Protein AF-F5BPS0-F1 (afdb_monomer)

Structure (mmCIF, N/CA/C/O backbone):
data_AF-F5BPS0-F1
#
_entry.id   AF-F5BPS0-F1
#
loop_
_atom_site.group_PDB
_atom_site.id
_atom_site.type_symbol
_atom_site.label_atom_id
_atom_site.label_alt_id
_atom_site.label_comp_id
_atom_site.label_asym_id
_atom_site.label_entity_id
_atom_site.label_seq_id
_atom_site.pdbx_PDB_ins_code
_atom_site.Cartn_x
_atom_site.Cartn_y
_atom_site.Cartn_z
_atom_site.occupancy
_atom_site.B_iso_or_equiv
_atom_site.auth_seq_id
_atom_site.auth_comp_id
_atom_site.auth_asym_id
_atom_site.auth_atom_id
_atom_site.pdbx_PDB_model_num
ATOM 1 N N . MET A 1 1 ? -8.041 -7.659 10.355 1.00 58.53 1 MET A N 1
ATOM 2 C CA . MET A 1 1 ? -9.150 -7.416 11.310 1.00 58.53 1 MET A CA 1
ATOM 3 C C . MET A 1 1 ? -8.675 -7.319 12.757 1.00 58.53 1 MET A C 1
ATOM 5 O O . MET A 1 1 ? -9.007 -6.327 13.387 1.00 58.53 1 MET A O 1
ATOM 9 N N . LEU A 1 2 ? -7.856 -8.256 13.259 1.00 63.50 2 LEU A N 1
ATOM 10 C CA . LEU A 1 2 ? -7.343 -8.232 14.643 1.00 63.50 2 LEU A CA 1
ATOM 11 C C . LEU A 1 2 ? -6.679 -6.900 15.052 1.00 63.50 2 LEU A C 1
ATOM 13 O O . LEU A 1 2 ? -7.036 -6.356 16.086 1.00 63.50 2 LEU A O 1
ATOM 17 N N . LEU A 1 3 ? -5.816 -6.319 14.209 1.00 65.81 3 LEU A N 1
ATOM 18 C CA . LEU A 1 3 ? -5.137 -5.044 14.509 1.00 65.81 3 LEU A CA 1
ATOM 19 C C . LEU A 1 3 ? -6.075 -3.823 14.580 1.00 65.81 3 LEU A C 1
ATOM 21 O O . LEU A 1 3 ? -5.867 -2.927 15.386 1.00 65.81 3 LEU A O 1
ATOM 25 N N . GLY A 1 4 ? -7.122 -3.774 13.749 1.00 61.50 4 GLY A N 1
ATOM 26 C CA . GLY A 1 4 ? -8.086 -2.664 13.772 1.00 61.50 4 GLY A CA 1
ATOM 27 C C . GLY A 1 4 ? -9.003 -2.723 14.993 1.00 61.50 4 GLY A C 1
ATOM 28 O O . GLY A 1 4 ? -9.387 -1.694 15.541 1.00 61.50 4 GLY A O 1
ATOM 29 N N . LEU A 1 5 ? -9.312 -3.936 15.456 1.00 63.47 5 LEU A N 1
ATOM 30 C CA . LEU A 1 5 ? -10.123 -4.159 16.648 1.00 63.47 5 LEU A CA 1
ATOM 31 C C . LEU A 1 5 ? -9.339 -3.816 17.921 1.00 63.47 5 LEU A C 1
ATOM 33 O O . LEU A 1 5 ? -9.867 -3.115 18.778 1.00 63.47 5 LEU A O 1
ATOM 37 N N . THR A 1 6 ? -8.068 -4.221 18.019 1.00 67.44 6 THR A N 1
ATOM 38 C CA . THR A 1 6 ? -7.226 -3.902 19.184 1.00 67.44 6 THR A CA 1
ATOM 39 C C . THR A 1 6 ? -6.981 -2.400 19.323 1.00 67.44 6 THR A C 1
ATOM 41 O O . THR A 1 6 ? -7.158 -1.856 20.410 1.00 67.44 6 THR A O 1
ATOM 44 N N . ILE A 1 7 ? -6.672 -1.699 18.227 1.00 66.62 7 ILE A N 1
ATOM 45 C CA . ILE A 1 7 ? -6.490 -0.237 18.237 1.00 66.62 7 ILE A CA 1
ATOM 46 C C . ILE A 1 7 ? -7.819 0.484 18.536 1.00 66.62 7 ILE A C 1
ATOM 48 O O . ILE A 1 7 ? -7.853 1.442 19.307 1.00 66.62 7 ILE A O 1
ATOM 52 N N . GLY A 1 8 ? -8.935 -0.005 17.988 1.00 62.97 8 GLY A N 1
ATOM 53 C CA . GLY A 1 8 ? -10.264 0.564 18.225 1.00 62.97 8 GLY A CA 1
ATOM 54 C C . GLY A 1 8 ? -10.750 0.449 19.670 1.00 62.97 8 GLY A C 1
ATOM 55 O O . GLY A 1 8 ? -11.427 1.355 20.159 1.00 62.97 8 GLY A O 1
ATOM 56 N N . VAL A 1 9 ? -10.398 -0.642 20.353 1.00 68.31 9 VAL A N 1
ATOM 57 C CA . VAL A 1 9 ? -10.709 -0.849 21.775 1.00 68.31 9 VAL A CA 1
ATOM 58 C C . VAL A 1 9 ? -9.909 0.114 22.654 1.00 68.31 9 VAL A C 1
ATOM 60 O O . VAL A 1 9 ? -10.488 0.709 23.558 1.00 68.31 9 VAL A O 1
ATOM 63 N N . ILE A 1 10 ? -8.632 0.358 22.339 1.00 68.81 10 ILE A N 1
ATOM 64 C CA . ILE A 1 10 ? -7.774 1.301 23.084 1.00 68.81 10 ILE A CA 1
ATOM 65 C C . ILE A 1 10 ? -8.304 2.744 22.993 1.00 68.81 10 ILE A C 1
ATOM 67 O O . ILE A 1 10 ? -8.234 3.493 23.961 1.00 68.81 10 ILE A O 1
ATOM 71 N N . ILE A 1 11 ? -8.881 3.129 21.850 1.00 74.12 11 ILE A N 1
ATOM 72 C CA . ILE A 1 11 ? -9.413 4.483 21.597 1.00 74.12 11 ILE A CA 1
ATOM 73 C C . ILE A 1 11 ? -10.862 4.649 22.119 1.00 74.12 11 ILE A C 1
ATOM 75 O O . ILE A 1 11 ? -11.425 5.743 22.087 1.00 74.12 11 ILE A O 1
ATOM 79 N N . GLY A 1 12 ? -11.511 3.577 22.595 1.00 69.88 12 GLY A N 1
ATOM 80 C CA . GLY A 1 12 ? -12.912 3.613 23.047 1.00 69.88 12 GLY A CA 1
ATOM 81 C C . GLY A 1 12 ? -13.938 3.771 21.911 1.00 69.88 12 GLY A C 1
ATOM 82 O O 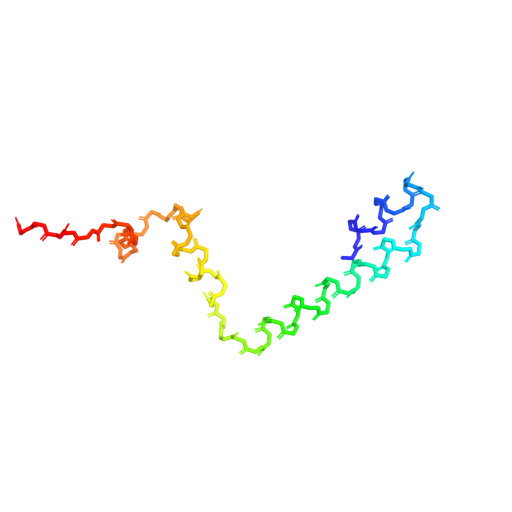. GLY A 1 12 ? -15.124 3.993 22.152 1.00 69.88 12 GLY A O 1
ATOM 83 N N . LYS A 1 13 ? -13.503 3.636 20.651 1.00 70.69 13 LYS A N 1
ATOM 84 C CA . LYS A 1 13 ? -14.334 3.693 19.433 1.00 70.69 13 LYS A CA 1
ATOM 85 C C . LYS A 1 13 ? -14.199 2.395 18.632 1.00 70.69 13 LYS A C 1
ATOM 87 O O . LYS A 1 13 ? -13.994 2.410 17.416 1.00 70.69 13 LYS A O 1
ATOM 92 N N . ALA A 1 14 ? -14.340 1.262 19.322 1.00 70.12 14 ALA A N 1
ATOM 93 C CA . ALA A 1 14 ? -14.159 -0.074 18.753 1.00 70.12 14 ALA A CA 1
ATOM 94 C C . ALA A 1 14 ? -15.045 -0.318 17.522 1.00 70.12 14 ALA A C 1
ATOM 96 O O . ALA A 1 14 ? -14.566 -0.844 16.522 1.00 70.12 14 ALA A O 1
ATOM 97 N N . LEU A 1 15 ? -16.300 0.145 17.550 1.00 73.31 15 LEU A N 1
ATOM 98 C CA . LEU A 1 15 ? -17.234 0.015 16.426 1.00 73.31 15 LEU A CA 1
ATOM 99 C C . LEU A 1 15 ? -16.763 0.744 15.158 1.00 73.31 15 LEU A C 1
ATOM 101 O O . LEU A 1 15 ? -16.834 0.183 14.068 1.00 73.31 15 LEU A O 1
ATOM 105 N N . ILE A 1 16 ? -16.251 1.971 15.291 1.00 77.06 16 ILE A N 1
ATOM 106 C CA . ILE A 1 16 ? -15.816 2.788 14.146 1.00 77.06 16 ILE A CA 1
ATOM 107 C C . ILE A 1 16 ? -14.542 2.204 13.536 1.00 77.06 16 ILE A C 1
ATOM 109 O O . ILE A 1 16 ? -14.435 2.076 12.320 1.00 77.06 16 ILE A O 1
ATOM 113 N N . CYS A 1 17 ? -13.592 1.797 14.377 1.00 73.50 17 CYS A N 1
ATOM 114 C CA . CYS A 1 17 ? -12.363 1.152 13.923 1.00 73.50 17 CYS A CA 1
ATOM 115 C C . CYS A 1 17 ? -12.626 -0.229 13.303 1.00 73.50 17 CYS A C 1
ATOM 117 O O . CYS A 1 17 ? -11.987 -0.592 12.315 1.00 73.50 17 CYS A O 1
ATOM 119 N N . PHE A 1 18 ? -13.596 -0.983 13.829 1.00 78.19 18 PHE A N 1
ATOM 120 C CA . PHE A 1 18 ? -14.013 -2.255 13.247 1.00 78.19 18 PHE A CA 1
ATOM 121 C C . PHE A 1 18 ? -14.649 -2.058 11.871 1.00 78.19 18 PHE A C 1
ATOM 123 O O . PHE A 1 18 ? -14.202 -2.678 10.908 1.00 78.19 18 PHE A O 1
ATOM 130 N N . LEU A 1 19 ? -15.625 -1.151 11.752 1.00 79.88 19 LEU A N 1
ATOM 131 C CA . LEU A 1 19 ? -16.256 -0.814 10.472 1.00 79.88 19 LEU A CA 1
ATOM 132 C C . LEU A 1 19 ? -15.236 -0.280 9.465 1.00 79.88 19 LEU A C 1
ATOM 134 O O . LEU A 1 19 ? -15.233 -0.723 8.320 1.00 79.88 19 LEU A O 1
ATOM 138 N N . GLY A 1 20 ? -14.330 0.600 9.895 1.00 83.69 20 GLY A N 1
ATOM 139 C CA . GLY A 1 20 ? -13.242 1.113 9.062 1.00 83.69 20 GLY A CA 1
ATOM 140 C C . GLY A 1 20 ? -12.310 0.000 8.581 1.00 83.69 20 GLY A C 1
ATOM 141 O O . GLY A 1 20 ? -12.047 -0.119 7.387 1.00 83.69 20 GLY A O 1
ATOM 142 N N . GLY A 1 21 ? -11.871 -0.881 9.482 1.00 79.25 21 GLY A N 1
ATOM 143 C CA . GLY A 1 21 ? -11.049 -2.039 9.135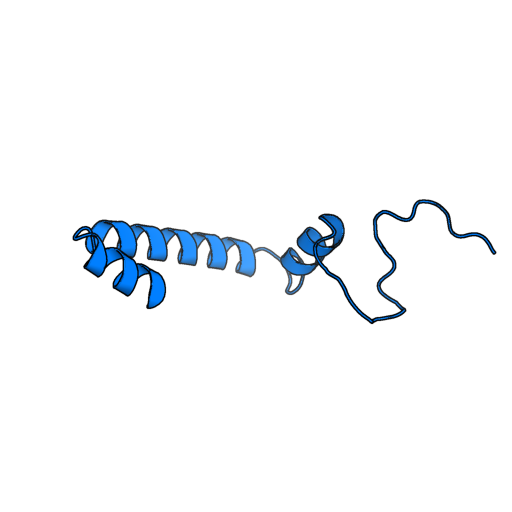 1.00 79.25 21 GLY A CA 1
ATOM 144 C C . GLY A 1 21 ? -11.751 -3.012 8.183 1.00 79.25 21 GLY A C 1
ATOM 145 O O . GLY A 1 21 ? -11.111 -3.574 7.291 1.00 79.25 21 GLY A O 1
ATOM 146 N N . LEU A 1 22 ? -13.063 -3.189 8.333 1.00 82.06 22 LEU A N 1
ATOM 147 C CA . LEU A 1 22 ? -13.886 -4.043 7.479 1.00 82.06 22 LEU A CA 1
ATOM 148 C C . LEU A 1 22 ? -14.069 -3.423 6.085 1.00 82.06 22 LEU A C 1
ATOM 150 O O . LEU A 1 22 ? -13.917 -4.123 5.084 1.00 82.06 22 LEU A O 1
ATOM 154 N N . LEU A 1 23 ? -14.284 -2.107 6.012 1.00 84.31 23 LEU A N 1
ATOM 155 C CA . LEU A 1 23 ? -14.310 -1.338 4.766 1.00 84.31 23 LEU A CA 1
ATOM 156 C C . LEU A 1 23 ? -12.980 -1.432 4.019 1.00 84.31 23 LEU A C 1
ATOM 158 O O . LEU A 1 23 ? -12.970 -1.793 2.845 1.00 84.31 23 LEU A O 1
ATOM 162 N N . VAL A 1 24 ? -11.862 -1.177 4.703 1.00 82.62 24 VAL A N 1
ATOM 163 C CA . VAL A 1 24 ? -10.515 -1.255 4.1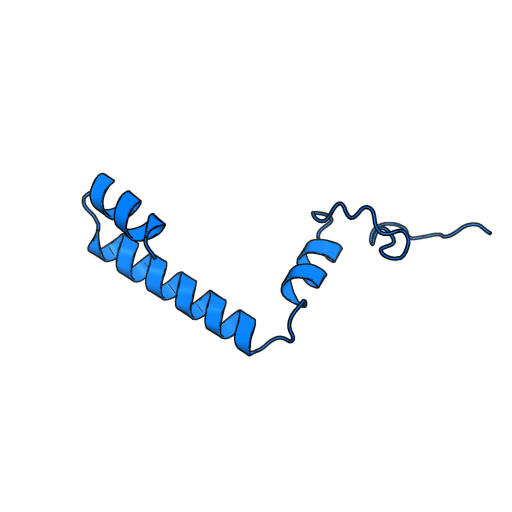16 1.00 82.62 24 VAL A CA 1
ATOM 164 C C . VAL A 1 24 ? -10.218 -2.668 3.625 1.00 82.62 24 VAL A C 1
ATOM 166 O O . VAL A 1 24 ? -9.721 -2.838 2.515 1.00 82.62 24 VAL A O 1
ATOM 169 N N . THR A 1 25 ? -10.572 -3.692 4.407 1.00 82.75 25 THR A N 1
ATOM 170 C CA . THR A 1 25 ? -10.370 -5.091 4.004 1.00 82.75 25 THR A CA 1
ATOM 171 C C . THR A 1 25 ? -11.212 -5.437 2.776 1.00 82.75 25 THR A C 1
ATOM 173 O O . THR A 1 25 ? -10.701 -6.077 1.863 1.00 82.75 25 THR A O 1
ATOM 176 N N . ASN A 1 26 ? -12.470 -4.990 2.707 1.00 82.06 26 ASN A N 1
ATOM 177 C CA . ASN A 1 26 ? -13.324 -5.209 1.537 1.00 82.06 26 ASN A CA 1
ATOM 178 C C . ASN A 1 26 ? -12.833 -4.455 0.300 1.00 82.06 26 ASN A C 1
ATOM 180 O O . ASN A 1 26 ? -12.827 -5.029 -0.786 1.00 82.06 26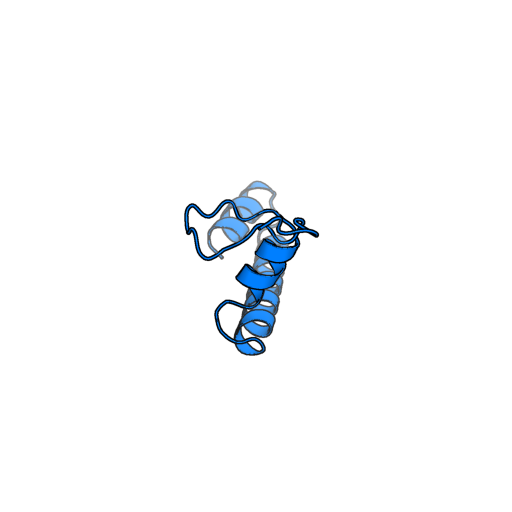 ASN A O 1
ATOM 184 N N . LEU A 1 27 ? -12.388 -3.203 0.447 1.00 80.19 27 LEU A N 1
ATOM 185 C CA . LEU A 1 27 ? -11.791 -2.447 -0.655 1.00 80.19 27 LEU A CA 1
ATOM 186 C C . LEU A 1 27 ? -10.520 -3.130 -1.160 1.00 80.19 27 LEU A C 1
ATOM 188 O O . LEU A 1 27 ? -10.358 -3.302 -2.365 1.00 80.19 27 LEU A O 1
ATOM 192 N N . TYR A 1 28 ? -9.652 -3.564 -0.244 1.00 75.88 28 TYR A N 1
ATOM 193 C CA . TYR A 1 28 ? -8.439 -4.299 -0.581 1.00 75.88 28 TYR A CA 1
ATOM 194 C C . TYR A 1 28 ? -8.760 -5.618 -1.287 1.00 75.88 28 TYR A C 1
ATOM 196 O O . TYR A 1 28 ? -8.157 -5.922 -2.313 1.00 75.88 28 TYR A O 1
ATOM 204 N N . ARG A 1 29 ? -9.750 -6.373 -0.792 1.00 75.25 29 ARG A N 1
ATOM 205 C CA . ARG A 1 29 ? -10.176 -7.634 -1.410 1.00 75.25 29 ARG A CA 1
ATOM 206 C C . ARG A 1 29 ? -10.745 -7.402 -2.809 1.00 75.25 29 ARG A C 1
ATOM 208 O O . ARG A 1 29 ? -10.320 -8.062 -3.743 1.00 75.25 29 ARG A O 1
ATOM 215 N N . ARG A 1 30 ? -11.600 -6.390 -2.981 1.00 76.38 30 ARG A N 1
ATOM 216 C CA . ARG A 1 30 ? -12.152 -5.994 -4.287 1.00 76.38 30 ARG A CA 1
ATOM 217 C C . ARG A 1 30 ? -11.072 -5.526 -5.265 1.00 76.38 30 ARG A C 1
ATOM 219 O O . ARG A 1 30 ? -11.168 -5.806 -6.455 1.00 76.38 30 ARG A O 1
ATOM 226 N N . PHE A 1 31 ? -10.062 -4.803 -4.787 1.00 70.81 31 PHE A N 1
ATOM 227 C CA . PHE A 1 31 ? -8.941 -4.371 -5.621 1.00 70.81 31 PHE A CA 1
ATOM 228 C C . PHE A 1 31 ? -8.061 -5.555 -6.035 1.00 70.81 31 PHE A C 1
ATOM 230 O O . PHE A 1 31 ? -7.654 -5.623 -7.193 1.00 70.81 31 PHE A O 1
ATOM 237 N N . ARG A 1 32 ? -7.812 -6.491 -5.110 1.00 69.88 32 ARG A N 1
ATOM 238 C CA . ARG A 1 32 ? -7.058 -7.721 -5.362 1.00 69.88 32 ARG A CA 1
ATOM 239 C C . ARG A 1 32 ? -7.777 -8.647 -6.341 1.00 69.88 32 ARG A C 1
ATOM 241 O O . ARG A 1 32 ? -7.141 -9.095 -7.275 1.00 69.88 32 ARG A O 1
ATOM 248 N N . ASP A 1 33 ? -9.073 -8.897 -6.166 1.00 69.81 33 ASP A N 1
ATOM 249 C CA . ASP A 1 33 ? -9.822 -9.840 -7.013 1.00 69.81 33 ASP A CA 1
ATOM 250 C C . ASP A 1 33 ? -9.975 -9.339 -8.463 1.00 69.81 33 ASP A C 1
ATOM 252 O O . ASP A 1 33 ? -10.065 -10.137 -9.390 1.00 69.81 33 ASP A O 1
ATOM 256 N N . ASN A 1 34 ? -9.974 -8.017 -8.675 1.00 65.38 34 ASN A N 1
ATOM 257 C CA . ASN A 1 34 ? -10.064 -7.412 -10.009 1.00 65.38 34 ASN A CA 1
ATOM 258 C C . ASN A 1 34 ? -8.729 -7.344 -10.763 1.00 65.38 34 ASN A C 1
ATOM 260 O O . ASN A 1 34 ? -8.732 -7.011 -11.948 1.00 65.38 34 ASN A O 1
ATOM 264 N N . HIS A 1 35 ? -7.598 -7.609 -10.104 1.00 63.66 35 HIS A N 1
ATOM 265 C CA . HIS A 1 35 ? -6.287 -7.503 -10.733 1.00 63.66 35 HIS A CA 1
ATOM 266 C C . HIS A 1 35 ? -5.509 -8.815 -10.596 1.00 63.66 35 HIS A C 1
ATOM 268 O O . HIS A 1 35 ? -5.487 -9.404 -9.520 1.00 63.66 35 HIS A O 1
ATOM 274 N N . PRO A 1 36 ? -4.827 -9.271 -11.658 1.00 65.44 36 PRO A N 1
ATOM 275 C CA . PRO A 1 36 ? -4.031 -10.490 -11.602 1.00 65.44 36 PRO A CA 1
ATOM 276 C C . PRO A 1 36 ? -2.969 -10.405 -10.496 1.00 65.44 36 PRO A C 1
ATOM 278 O O . PRO A 1 36 ? -2.402 -9.333 -10.238 1.00 65.44 36 PRO A O 1
ATOM 281 N N . ASP A 1 37 ? -2.708 -11.540 -9.837 1.00 63.16 37 ASP A N 1
ATOM 282 C CA . ASP A 1 37 ? -1.709 -11.644 -8.771 1.00 63.16 37 ASP A CA 1
ATOM 283 C C . ASP A 1 37 ? -0.382 -11.005 -9.224 1.00 63.16 37 ASP A C 1
ATOM 285 O O . ASP A 1 37 ? 0.166 -11.322 -1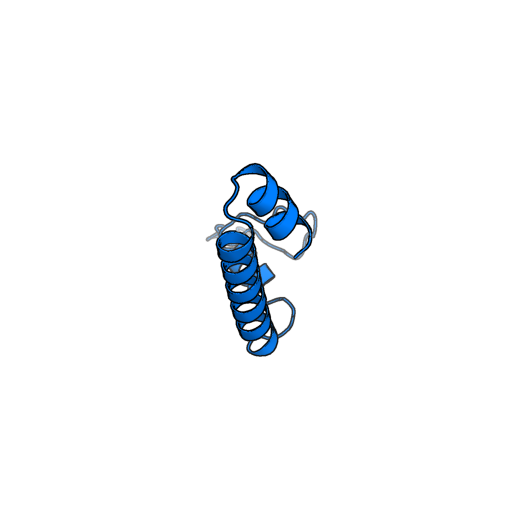0.279 1.00 63.16 37 ASP A O 1
ATOM 289 N N . GLY A 1 38 ? 0.116 -10.048 -8.433 1.00 67.88 38 GLY A N 1
ATOM 290 C CA . GLY A 1 38 ? 1.334 -9.289 -8.733 1.00 67.88 38 GLY A CA 1
ATOM 291 C C . GLY A 1 38 ? 1.128 -7.883 -9.312 1.00 67.88 38 GLY A C 1
ATOM 292 O O . GLY A 1 38 ? 2.094 -7.123 -9.338 1.00 67.88 38 GLY A O 1
ATOM 293 N N . TYR A 1 39 ? -0.089 -7.464 -9.683 1.00 70.12 39 TYR A N 1
ATOM 294 C CA . TYR A 1 39 ? -0.340 -6.094 -10.177 1.00 70.12 39 TYR A CA 1
ATOM 295 C C . TYR A 1 39 ? 0.011 -5.010 -9.145 1.00 70.12 39 TYR A C 1
ATOM 297 O O . TYR A 1 39 ? 0.677 -4.025 -9.460 1.00 70.12 39 TYR A O 1
ATOM 305 N N . LEU A 1 40 ? -0.360 -5.226 -7.878 1.00 71.25 40 LEU A N 1
ATOM 306 C CA . LEU A 1 40 ? -0.002 -4.319 -6.784 1.00 71.25 40 LEU A CA 1
ATOM 307 C C . LEU A 1 40 ? 1.522 -4.253 -6.596 1.00 71.25 40 LEU A C 1
ATOM 309 O O . LEU A 1 40 ? 2.088 -3.177 -6.435 1.00 71.25 40 LEU A O 1
ATOM 313 N N . LEU A 1 41 ? 2.195 -5.404 -6.670 1.00 72.69 41 LEU A N 1
ATOM 314 C CA . LEU A 1 41 ? 3.653 -5.487 -6.598 1.00 72.69 41 LEU A CA 1
ATOM 315 C C . LEU A 1 41 ? 4.300 -4.739 -7.774 1.00 72.69 41 LEU A C 1
ATOM 317 O O . LEU A 1 41 ? 5.281 -4.031 -7.581 1.00 72.69 41 LEU A O 1
ATOM 321 N N . HIS A 1 42 ? 3.719 -4.834 -8.971 1.00 76.31 42 HIS A N 1
ATOM 322 C CA . HIS A 1 42 ? 4.176 -4.116 -10.157 1.00 76.31 42 HIS A CA 1
ATOM 323 C C . HIS A 1 42 ? 3.997 -2.594 -10.028 1.00 76.31 42 HIS A C 1
ATOM 325 O O . HIS A 1 42 ? 4.904 -1.838 -10.370 1.00 76.31 42 HIS A O 1
ATOM 331 N N . MET A 1 43 ? 2.877 -2.128 -9.466 1.00 73.25 43 MET A N 1
ATOM 332 C CA . MET A 1 43 ? 2.687 -0.708 -9.145 1.00 73.25 43 MET A CA 1
ATOM 333 C C . MET A 1 43 ? 3.729 -0.203 -8.141 1.00 73.25 43 MET A C 1
ATOM 335 O O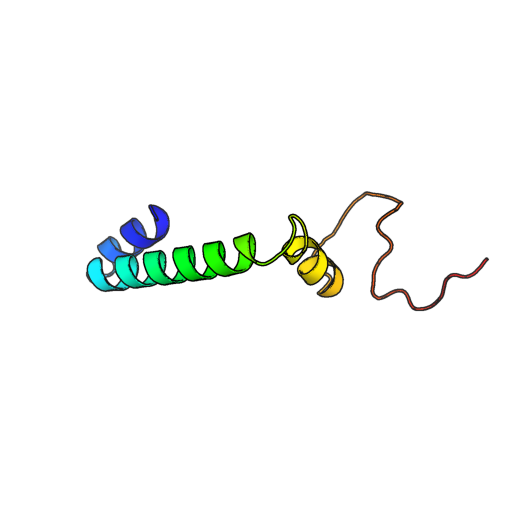 . MET A 1 43 ? 4.309 0.862 -8.333 1.00 73.25 43 MET A O 1
ATOM 339 N N . ILE A 1 44 ? 3.996 -0.974 -7.082 1.00 76.50 44 ILE A N 1
ATOM 340 C CA . ILE A 1 44 ? 4.994 -0.616 -6.063 1.00 76.50 44 ILE A CA 1
ATOM 341 C C . ILE A 1 44 ? 6.412 -0.645 -6.658 1.00 76.50 44 ILE A C 1
ATOM 343 O O . ILE A 1 44 ? 7.258 0.176 -6.298 1.00 76.50 44 ILE A O 1
ATOM 347 N N . TYR A 1 45 ? 6.667 -1.553 -7.602 1.00 73.62 45 TYR A N 1
ATOM 348 C CA . TYR A 1 45 ? 7.905 -1.593 -8.373 1.00 73.62 45 TYR A CA 1
ATOM 349 C C . TYR A 1 45 ? 8.098 -0.296 -9.167 1.00 73.62 45 TYR A C 1
ATOM 351 O O . TYR A 1 45 ? 9.141 0.337 -9.019 1.00 73.62 45 TYR A O 1
ATOM 359 N N . TRP A 1 46 ? 7.081 0.172 -9.900 1.00 68.50 46 TRP A N 1
ATOM 360 C CA . TRP A 1 46 ? 7.126 1.473 -10.584 1.00 68.50 46 TRP A CA 1
ATOM 361 C C . TRP A 1 46 ? 7.240 2.667 -9.631 1.00 68.50 46 TRP A C 1
ATOM 363 O O . TRP A 1 46 ? 7.882 3.657 -9.972 1.00 68.50 46 TRP A O 1
ATOM 373 N N . ALA A 1 47 ? 6.679 2.568 -8.424 1.00 74.38 47 ALA A N 1
ATOM 374 C CA . ALA A 1 47 ? 6.846 3.576 -7.379 1.00 74.38 47 ALA A CA 1
ATOM 375 C C . ALA A 1 47 ? 8.264 3.598 -6.767 1.00 74.38 47 ALA A C 1
ATOM 377 O O . ALA A 1 47 ? 8.577 4.498 -5.992 1.00 74.38 47 ALA A O 1
ATOM 378 N N . GLY A 1 48 ? 9.129 2.630 -7.099 1.00 68.44 48 GLY A N 1
ATOM 379 C CA . GLY A 1 48 ? 10.519 2.585 -6.638 1.00 68.44 48 GLY A CA 1
ATOM 380 C C . GLY A 1 48 ? 10.739 1.974 -5.264 1.00 68.44 48 GLY A C 1
ATOM 381 O O . GLY A 1 48 ? 11.866 1.972 -4.777 1.00 68.44 48 GLY A O 1
ATOM 382 N N . PHE A 1 49 ? 9.693 1.448 -4.629 1.00 66.19 49 PHE A N 1
ATOM 383 C CA . PHE A 1 49 ? 9.779 0.967 -3.248 1.00 66.19 49 PHE A CA 1
ATOM 384 C C . PHE A 1 49 ? 10.279 -0.481 -3.139 1.00 66.19 49 PHE A C 1
ATOM 386 O O . PHE A 1 49 ? 10.524 -0.990 -2.047 1.00 66.19 49 PHE A O 1
ATOM 393 N N . ILE A 1 50 ? 10.428 -1.171 -4.272 1.00 68.62 50 ILE A N 1
ATOM 394 C CA . ILE A 1 50 ? 10.904 -2.550 -4.313 1.00 68.62 50 ILE A CA 1
ATOM 395 C C . ILE A 1 50 ? 12.409 -2.575 -4.589 1.00 68.62 50 ILE A C 1
ATOM 397 O O . ILE A 1 50 ? 12.868 -2.395 -5.715 1.00 68.62 50 ILE A O 1
ATOM 401 N N . MET A 1 51 ? 13.179 -2.889 -3.548 1.00 60.44 51 MET A N 1
ATOM 402 C CA . MET A 1 51 ? 14.559 -3.351 -3.677 1.00 60.44 51 MET A CA 1
ATOM 403 C C . MET A 1 51 ? 14.562 -4.871 -3.878 1.00 60.44 51 MET A C 1
ATOM 405 O O . MET A 1 51 ? 14.543 -5.630 -2.909 1.00 60.44 51 MET A O 1
ATOM 409 N N . THR A 1 52 ? 14.590 -5.339 -5.129 1.00 66.00 52 THR A N 1
ATOM 410 C CA . THR A 1 52 ? 14.869 -6.763 -5.398 1.00 66.00 52 THR A CA 1
ATOM 411 C C . THR A 1 52 ? 16.353 -6.992 -5.668 1.00 66.00 52 THR A C 1
ATOM 413 O O . THR A 1 52 ? 17.020 -6.159 -6.274 1.00 66.00 52 THR A O 1
ATOM 416 N N . LYS A 1 53 ? 16.870 -8.156 -5.256 1.00 61.34 53 LYS A N 1
ATOM 417 C CA . LYS A 1 53 ? 18.212 -8.640 -5.637 1.00 61.34 53 LYS A CA 1
ATOM 418 C C . LYS A 1 53 ? 18.218 -9.398 -6.976 1.00 61.34 53 LYS A C 1
ATOM 420 O O . LYS A 1 53 ? 19.241 -9.959 -7.362 1.00 61.34 53 LYS A O 1
ATOM 425 N N . ALA A 1 54 ? 17.078 -9.469 -7.664 1.00 67.19 54 ALA A N 1
ATOM 426 C CA . ALA A 1 54 ? 16.943 -10.219 -8.903 1.00 67.19 54 ALA A CA 1
ATOM 427 C C . ALA A 1 54 ? 17.565 -9.434 -10.066 1.00 67.19 54 ALA A C 1
ATOM 429 O O . ALA A 1 54 ? 17.151 -8.316 -10.356 1.00 67.19 54 ALA A O 1
ATOM 430 N N . LYS A 1 55 ? 18.531 -10.036 -10.774 1.00 64.56 55 LYS A N 1
ATOM 431 C CA . LYS A 1 55 ? 19.214 -9.398 -11.919 1.00 64.56 55 LYS A CA 1
ATOM 432 C C . LYS A 1 55 ? 18.275 -9.074 -13.092 1.00 64.56 55 LYS A C 1
ATOM 434 O O . LYS A 1 55 ? 18.601 -8.223 -13.913 1.00 64.56 55 LYS A O 1
ATOM 439 N N . SER A 1 56 ? 17.128 -9.751 -13.174 1.00 68.50 56 SER A N 1
ATOM 440 C CA . SER A 1 56 ? 16.095 -9.546 -14.195 1.00 68.50 56 SER A CA 1
ATOM 441 C C . SER A 1 56 ? 15.167 -8.361 -13.903 1.00 68.50 56 SER A C 1
ATOM 443 O O . SER A 1 56 ? 14.612 -7.785 -14.837 1.00 68.50 56 SER A O 1
ATOM 445 N N . LEU A 1 57 ? 15.023 -7.953 -12.638 1.00 66.88 57 LEU A N 1
ATOM 446 C CA . LEU A 1 57 ? 14.252 -6.773 -12.245 1.00 66.88 57 LEU A CA 1
ATOM 447 C C . LEU A 1 57 ? 15.148 -5.536 -12.336 1.00 66.88 57 LEU A C 1
ATOM 449 O O . LEU A 1 57 ? 15.768 -5.099 -11.368 1.00 66.88 57 LEU A O 1
ATOM 453 N N . LYS A 1 58 ? 15.227 -4.977 -13.545 1.00 64.69 58 LYS A N 1
ATOM 454 C CA . LYS A 1 58 ? 15.911 -3.703 -13.799 1.00 64.69 58 LYS A CA 1
ATOM 455 C C . LYS A 1 58 ? 15.237 -2.569 -13.025 1.00 64.69 58 LYS A C 1
ATOM 457 O O . LYS A 1 58 ? 14.04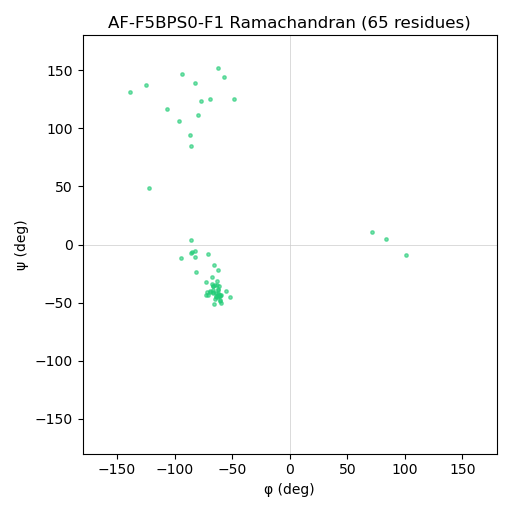8 -2.629 -12.761 1.00 64.69 58 LYS A O 1
ATOM 462 N N . ASN A 1 59 ? 15.967 -1.525 -12.651 1.00 70.50 59 ASN A N 1
ATOM 463 C CA . ASN A 1 59 ? 15.369 -0.373 -11.974 1.00 70.50 59 ASN A CA 1
ATOM 464 C C . ASN A 1 59 ? 14.464 0.409 -12.958 1.00 70.50 59 ASN A C 1
ATOM 466 O O . ASN A 1 59 ? 14.967 0.818 -14.007 1.00 70.50 59 ASN A O 1
ATOM 470 N N . PRO A 1 60 ? 13.174 0.656 -12.654 1.00 66.31 60 PRO A N 1
ATOM 471 C CA . PRO A 1 60 ? 12.258 1.327 -13.583 1.00 66.31 60 PRO A CA 1
ATOM 472 C C . PRO A 1 60 ? 12.636 2.788 -13.872 1.00 66.31 60 PRO A C 1
ATOM 474 O O . PRO A 1 60 ? 12.231 3.340 -14.892 1.00 66.31 60 PRO A O 1
ATOM 477 N N . PHE A 1 61 ? 13.472 3.412 -13.036 1.00 68.12 61 PHE A N 1
ATOM 478 C CA . PHE A 1 61 ? 13.987 4.766 -13.283 1.00 68.12 61 PHE A CA 1
ATOM 479 C C . PHE A 1 61 ? 15.193 4.818 -14.235 1.00 68.12 61 PHE A C 1
ATOM 481 O O . PHE A 1 61 ? 15.638 5.909 -14.599 1.00 68.12 61 PHE A O 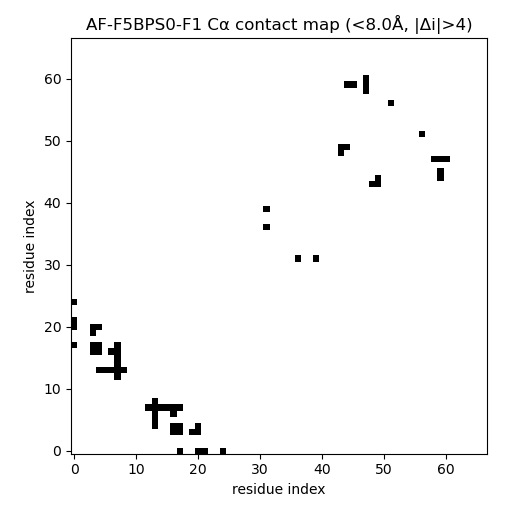1
ATOM 488 N N . VAL A 1 62 ? 15.738 3.674 -14.662 1.00 72.00 62 VAL A N 1
ATOM 489 C CA . VAL A 1 62 ? 16.863 3.635 -15.608 1.00 72.00 62 VAL A CA 1
ATOM 490 C C . VAL A 1 62 ? 16.351 3.858 -17.029 1.00 72.00 62 VAL A C 1
ATOM 492 O O . VAL A 1 62 ? 15.673 3.012 -17.606 1.00 72.00 62 VAL A O 1
ATOM 495 N N . ARG A 1 63 ? 16.710 5.008 -17.611 1.00 70.50 63 ARG A N 1
ATOM 496 C CA . ARG A 1 63 ? 16.275 5.435 -18.956 1.00 70.50 63 ARG A CA 1
ATOM 497 C C . ARG A 1 63 ? 17.250 5.082 -20.081 1.00 70.50 63 ARG A C 1
ATOM 499 O O . ARG A 1 63 ? 16.903 5.215 -21.249 1.00 70.50 63 ARG A O 1
ATOM 506 N N . ARG A 1 64 ? 18.474 4.662 -19.753 1.00 69.69 64 ARG A N 1
ATOM 507 C CA . ARG A 1 64 ? 19.508 4.281 -20.724 1.00 69.69 64 ARG A CA 1
ATOM 508 C C . ARG A 1 64 ? 20.244 3.040 -20.249 1.00 69.69 64 ARG A C 1
ATOM 510 O O . ARG A 1 64 ? 20.716 2.999 -19.118 1.00 69.69 64 ARG A O 1
ATOM 517 N N . TYR A 1 65 ? 20.371 2.072 -21.148 1.00 71.56 65 TYR A N 1
ATOM 518 C CA . TYR A 1 65 ? 21.298 0.956 -21.014 1.00 71.56 65 TYR A CA 1
ATOM 519 C C . TYR A 1 65 ? 22.430 1.214 -22.006 1.00 71.56 65 TYR A C 1
ATOM 521 O O . TYR A 1 65 ? 22.169 1.334 -23.201 1.00 71.56 65 TYR A O 1
ATOM 529 N N . LEU A 1 66 ? 23.648 1.399 -21.499 1.00 76.94 66 LEU A N 1
ATOM 530 C CA . LEU A 1 66 ? 24.845 1.472 -22.333 1.00 76.94 66 LEU A CA 1
ATOM 531 C C . LEU A 1 66 ? 25.293 0.031 -22.652 1.00 76.94 66 LEU A C 1
ATOM 533 O O . LEU A 1 66 ? 25.170 -0.814 -21.758 1.00 76.94 66 LEU A O 1
ATOM 537 N N . PRO A 1 67 ? 25.719 -0.257 -23.895 1.00 70.56 67 PRO A N 1
ATOM 538 C CA . PRO A 1 67 ? 26.308 -1.542 -24.262 1.00 70.56 67 PRO A CA 1
ATOM 539 C C . PRO A 1 67 ? 27.665 -1.766 -23.585 1.00 70.56 67 PRO A C 1
ATOM 541 O O . PRO A 1 67 ? 28.385 -0.766 -23.356 1.00 70.56 67 PRO A O 1
#

Organism: Salmonella dublin (NCBI:txid98360)

Mean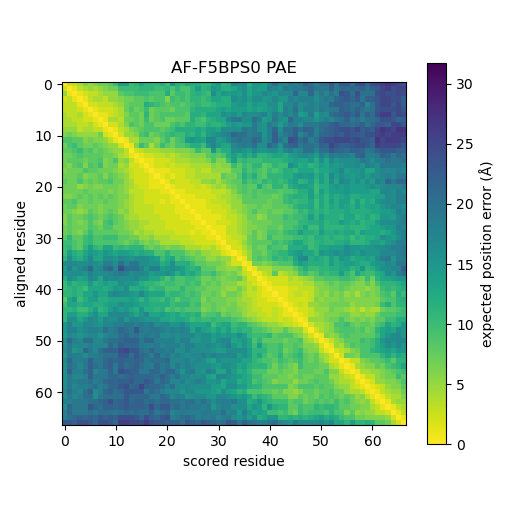 predicted aligned error: 11.38 Å

Radius of gyration: 18.51 Å; Cα contacts (8 Å, |Δi|>4): 33; chains: 1; bounding box: 44×17×47 Å

Solvent-accessible surface area (backbone atoms only — not comparable to full-atom values): 4150 Å² total; per-residue (Å²): 103,71,70,33,38,56,54,11,52,76,71,74,41,34,68,61,29,37,53,49,38,50,50,52,49,50,52,50,49,56,56,49,76,75,39,65,94,58,51,70,58,51,52,39,39,71,72,63,74,60,88,69,90,49,89,84,65,66,66,79,86,64,89,74,85,82,134

Foldseek 3Di:
DVVLQVVCVVVVNNVVSVVVVVVVVVVVVVVPVVDPPCPVVVVVQCVVNDDDPDPPSDRNPDPDDDD

pLDDT: mean 70.89, std 6.11, range [58.53, 84.31]

InterPro domains:
  IPR009838 Type IV conjugative transfer system, protein TraL [PF07178] (1-65)

Sequence (67 aa):
MLLGLTIGVIIGKALICFLGGLLVTNLYRRFRDNHPDGYLLHMIYWAGFIMTKAKSLKNPFVRRYLP

Secondary structure (DSSP, 8-state):
-HHHHHHHHHTT-HHHHHHHHHHHHHHHHHHHHTS-TTHHHHHHHHTT------TTS--TT------